Protein AF-A0A5C7MUU9-F1 (afdb_monomer_lite)

Secondary structure (DSSP, 8-state):
----GGGG--SHHHHHHHHHHHHHHSS--STTHHHHHHHHHHHHHHHSTTTT--HHHHHHHHHHT--TTS---SS----HHHHHHHHHHH-SS-GGGTSSHHHHHHHHS-HHHHHHHHHHHHHHHGGGS-TT---------

Sequence (141 aa):
MAFDPTRTIATREEAIAVAEAMVHLGPIRDVWSTAAVHPLAVLLYAASPAATSRGIGWVGTTLRGDQPDIPMPPGLRWSEPQWHDICQLWAPEDPTTVFGTSISTLLYGDARQADSIAKTMYAAIEPWLPQAATFPSKENS

Radius of gyration: 14.51 Å; chains: 1; bounding box: 32×38×52 Å

Structure (mmCIF, N/CA/C/O backbone):
data_AF-A0A5C7MUU9-F1
#
_entry.id   AF-A0A5C7MUU9-F1
#
loop_
_atom_site.group_PDB
_atom_site.id
_atom_site.type_symbol
_atom_site.label_atom_id
_atom_site.label_alt_id
_atom_site.label_comp_id
_atom_site.label_asym_id
_atom_site.label_entity_id
_atom_site.label_seq_id
_atom_site.pdbx_PDB_ins_code
_atom_site.Cartn_x
_atom_site.Cartn_y
_atom_site.Cartn_z
_atom_site.occupancy
_atom_site.B_iso_or_equiv
_atom_site.auth_seq_id
_atom_site.auth_comp_id
_atom_site.auth_asym_id
_atom_site.auth_atom_id
_atom_site.pdbx_PDB_model_num
ATOM 1 N N . MET A 1 1 ? -0.909 -20.045 11.704 1.00 50.72 1 MET A N 1
ATOM 2 C CA . MET A 1 1 ? -0.447 -19.403 10.455 1.00 50.72 1 MET A CA 1
ATOM 3 C C . MET A 1 1 ? -1.456 -18.310 10.144 1.00 50.72 1 MET A C 1
ATOM 5 O O . MET A 1 1 ? -2.615 -18.648 9.953 1.00 50.72 1 MET A O 1
ATOM 9 N N . ALA A 1 2 ? -1.080 -17.032 10.239 1.00 69.88 2 ALA A N 1
ATOM 10 C CA . ALA A 1 2 ? -1.982 -15.944 9.859 1.00 69.88 2 ALA A CA 1
ATOM 11 C C . ALA A 1 2 ? -2.162 -15.959 8.331 1.00 69.88 2 ALA A C 1
ATOM 13 O O . ALA A 1 2 ? -1.207 -16.255 7.611 1.00 69.88 2 ALA A O 1
ATOM 14 N N . PHE A 1 3 ? -3.381 -15.720 7.848 1.00 83.69 3 PHE A N 1
ATOM 15 C CA . PHE A 1 3 ? -3.659 -15.634 6.416 1.00 83.69 3 PHE A CA 1
ATOM 16 C C . PHE A 1 3 ? -3.018 -14.361 5.849 1.00 83.69 3 PHE A C 1
ATOM 18 O O . PHE A 1 3 ? -3.281 -13.274 6.354 1.00 83.69 3 PHE A O 1
ATOM 25 N N . ASP A 1 4 ? -2.185 -14.504 4.815 1.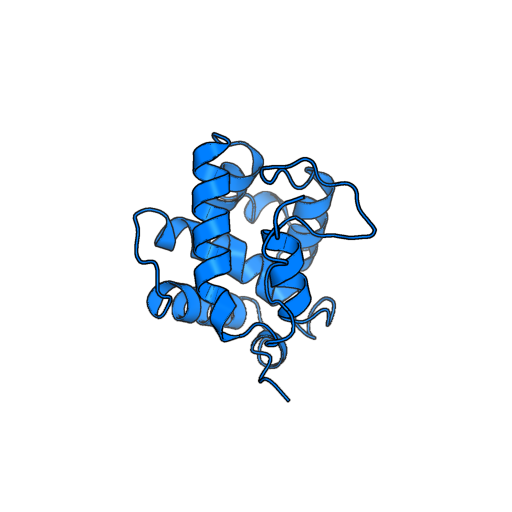00 88.50 4 ASP A N 1
ATOM 26 C CA . ASP A 1 4 ? -1.574 -13.371 4.119 1.00 88.50 4 ASP A CA 1
ATOM 27 C C . ASP A 1 4 ? -2.363 -13.074 2.827 1.00 88.50 4 ASP A C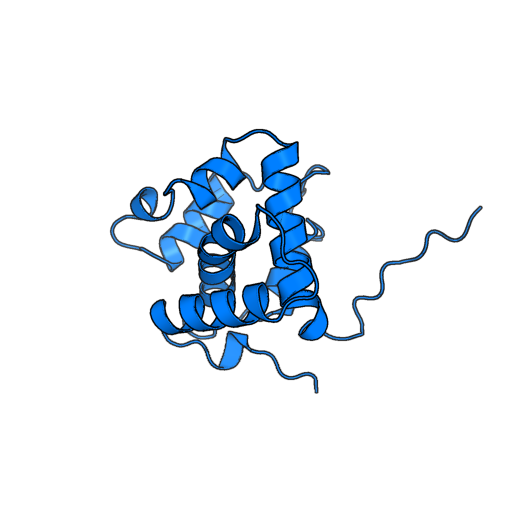 1
ATOM 29 O O . ASP A 1 4 ? -2.284 -13.863 1.876 1.00 88.50 4 ASP A O 1
ATOM 33 N N . PRO A 1 5 ? -3.108 -11.954 2.769 1.00 88.75 5 PRO A N 1
ATOM 34 C CA . PRO A 1 5 ? -3.946 -11.604 1.624 1.00 88.75 5 PRO A CA 1
ATOM 35 C C . PRO A 1 5 ? -3.145 -11.354 0.339 1.00 88.75 5 PRO A C 1
ATOM 37 O O . PRO A 1 5 ? -3.658 -11.601 -0.753 1.00 88.75 5 PRO A O 1
ATOM 40 N N . THR A 1 6 ? -1.868 -10.965 0.434 1.00 90.56 6 THR A N 1
ATOM 41 C CA . THR A 1 6 ? -1.017 -10.727 -0.748 1.00 90.56 6 THR A CA 1
ATOM 42 C C . THR A 1 6 ? -0.778 -11.996 -1.565 1.00 90.56 6 THR A C 1
ATOM 44 O O . THR A 1 6 ? -0.518 -11.918 -2.761 1.00 90.56 6 THR A O 1
ATOM 47 N N . ARG A 1 7 ? -0.932 -13.182 -0.956 1.00 91.06 7 ARG A N 1
ATOM 48 C CA . ARG A 1 7 ? -0.782 -14.480 -1.638 1.00 91.06 7 ARG A CA 1
ATOM 49 C C . ARG A 1 7 ? -1.878 -14.756 -2.662 1.00 91.06 7 ARG A C 1
ATOM 51 O O . ARG A 1 7 ? -1.704 -15.646 -3.487 1.00 91.06 7 ARG A O 1
ATOM 58 N N . THR A 1 8 ? -3.001 -14.046 -2.570 1.00 90.38 8 THR A N 1
ATOM 59 C CA . THR A 1 8 ? -4.137 -14.187 -3.493 1.00 90.38 8 THR A CA 1
ATOM 60 C C . THR A 1 8 ? -4.094 -13.197 -4.651 1.00 90.38 8 THR A C 1
ATOM 62 O O . THR A 1 8 ? -4.889 -13.320 -5.572 1.00 90.38 8 THR A O 1
ATOM 65 N N . ILE A 1 9 ? -3.161 -12.243 -4.619 1.00 92.88 9 ILE A N 1
ATOM 66 C CA . ILE A 1 9 ? -3.022 -11.206 -5.637 1.00 92.88 9 ILE A CA 1
ATOM 67 C C . ILE A 1 9 ? -2.113 -11.736 -6.747 1.00 92.88 9 ILE A C 1
ATOM 69 O O . ILE A 1 9 ? -0.929 -11.992 -6.522 1.00 92.88 9 ILE A O 1
ATOM 73 N N . ALA A 1 10 ? -2.668 -11.895 -7.943 1.00 91.19 10 ALA A N 1
ATOM 74 C CA . ALA A 1 10 ? -1.944 -12.229 -9.166 1.00 91.19 10 ALA A CA 1
ATOM 75 C C . ALA A 1 10 ? -1.942 -11.064 -10.169 1.00 91.19 10 ALA A C 1
ATOM 77 O O . ALA A 1 10 ? -1.048 -10.972 -11.008 1.00 91.19 10 ALA A O 1
ATOM 78 N N . THR A 1 11 ? -2.926 -10.169 -10.074 1.00 92.19 11 THR A N 1
ATOM 79 C CA . THR A 1 11 ? -3.128 -9.043 -10.994 1.00 92.19 11 THR A CA 1
ATOM 80 C C . THR A 1 11 ? -3.214 -7.704 -10.260 1.00 92.19 11 THR A C 1
ATOM 82 O O . THR A 1 11 ? -3.383 -7.633 -9.040 1.00 92.19 11 THR A O 1
ATOM 85 N N . ARG A 1 12 ? -3.087 -6.610 -11.014 1.00 90.19 12 ARG A N 1
ATOM 86 C CA . ARG A 1 12 ? -3.181 -5.243 -10.481 1.00 90.19 12 ARG A CA 1
ATOM 87 C C . ARG A 1 12 ? -4.613 -4.919 -10.069 1.00 90.19 12 ARG A C 1
ATOM 89 O O . ARG A 1 12 ? -4.834 -4.299 -9.037 1.00 90.19 12 ARG A O 1
ATOM 96 N N . GLU A 1 13 ? -5.584 -5.388 -10.842 1.00 91.38 13 GLU A N 1
ATOM 97 C CA . GLU A 1 13 ? -7.013 -5.229 -10.590 1.00 91.38 13 GLU A CA 1
ATOM 98 C C . GLU A 1 13 ? -7.419 -5.917 -9.281 1.00 91.38 13 GLU A C 1
ATOM 100 O O . GLU A 1 13 ? -8.133 -5.330 -8.469 1.00 91.38 13 GLU A O 1
ATOM 105 N N . GLU A 1 14 ? -6.897 -7.120 -9.024 1.00 93.62 14 GLU A N 1
ATOM 106 C CA . GLU A 1 14 ? -7.068 -7.796 -7.733 1.00 93.62 14 GLU A CA 1
ATOM 107 C C . GLU A 1 14 ? -6.440 -6.995 -6.594 1.00 93.62 14 GLU A C 1
ATOM 109 O O . GLU A 1 14 ? -7.045 -6.869 -5.532 1.00 93.62 14 GLU A O 1
ATOM 114 N N . ALA A 1 15 ? -5.261 -6.404 -6.804 1.00 93.00 15 ALA A N 1
ATOM 115 C CA . ALA A 1 15 ? -4.633 -5.564 -5.791 1.00 93.00 15 ALA A CA 1
ATOM 116 C C . ALA A 1 15 ? -5.473 -4.319 -5.457 1.00 93.00 15 ALA A C 1
ATOM 118 O O . ALA A 1 15 ? -5.574 -3.963 -4.282 1.00 93.00 15 ALA A O 1
ATOM 119 N N . ILE A 1 16 ? -6.111 -3.691 -6.455 1.00 92.56 16 ILE A N 1
ATOM 120 C CA . ILE A 1 16 ? -7.056 -2.580 -6.244 1.00 92.56 16 ILE A CA 1
ATOM 121 C C . ILE A 1 16 ? -8.257 -3.062 -5.437 1.00 92.56 16 ILE A C 1
ATOM 123 O O . ILE A 1 16 ? -8.557 -2.476 -4.401 1.00 92.56 16 ILE A O 1
ATOM 127 N N . ALA A 1 17 ? -8.903 -4.150 -5.858 1.00 93.94 17 ALA A N 1
ATOM 128 C CA . ALA A 1 17 ? -10.085 -4.676 -5.178 1.00 93.94 17 ALA A CA 1
ATOM 129 C C . ALA A 1 17 ? -9.788 -5.059 -3.716 1.00 93.94 17 ALA A C 1
ATOM 131 O O . ALA A 1 17 ? -10.578 -4.772 -2.814 1.00 93.94 17 ALA A O 1
ATOM 132 N N . VAL A 1 18 ? -8.624 -5.664 -3.458 1.00 93.62 18 VAL A N 1
ATOM 133 C CA . VAL A 1 18 ? -8.173 -5.993 -2.100 1.00 93.62 18 VAL A CA 1
ATOM 134 C C . VAL A 1 18 ? -7.899 -4.721 -1.294 1.00 93.62 18 VAL A C 1
ATOM 136 O O . VAL A 1 18 ? -8.341 -4.635 -0.148 1.00 93.62 18 VAL A O 1
ATOM 139 N N . ALA A 1 19 ? -7.228 -3.719 -1.868 1.00 93.06 19 ALA A N 1
ATOM 140 C CA . ALA A 1 19 ? -6.969 -2.447 -1.193 1.00 93.06 19 ALA A CA 1
ATOM 141 C C . ALA A 1 19 ? -8.265 -1.700 -0.846 1.00 93.06 19 ALA A C 1
ATOM 143 O O . ALA A 1 19 ? -8.414 -1.215 0.275 1.00 93.06 19 ALA A O 1
ATOM 144 N N . GLU A 1 20 ? -9.224 -1.643 -1.772 1.00 92.81 20 GLU A N 1
ATOM 145 C CA . GLU A 1 20 ? -10.548 -1.063 -1.542 1.00 92.81 20 GLU A CA 1
ATOM 146 C C . GLU A 1 20 ? -11.273 -1.781 -0.411 1.00 92.81 20 GLU A C 1
ATOM 148 O O . GLU A 1 20 ? -11.763 -1.128 0.509 1.00 92.81 20 GLU A O 1
ATOM 153 N N . ALA A 1 21 ? -11.296 -3.116 -0.429 1.00 92.38 21 ALA A N 1
ATOM 154 C CA . ALA A 1 21 ? -11.917 -3.902 0.628 1.00 92.38 21 ALA A CA 1
ATOM 155 C C . ALA A 1 21 ? -11.254 -3.638 1.989 1.00 92.38 21 ALA A C 1
ATOM 157 O O . ALA A 1 21 ? -11.957 -3.406 2.971 1.00 92.38 21 ALA A O 1
ATOM 158 N N . MET A 1 22 ? -9.920 -3.612 2.055 1.00 93.00 22 MET A N 1
ATOM 159 C CA . MET A 1 22 ? -9.180 -3.340 3.292 1.00 93.00 22 MET A CA 1
ATOM 160 C C . MET A 1 22 ? -9.454 -1.940 3.836 1.00 93.00 22 MET A C 1
ATOM 162 O O . MET A 1 22 ? -9.706 -1.789 5.027 1.00 93.00 22 MET A O 1
ATOM 166 N N . VAL A 1 23 ? -9.440 -0.915 2.984 1.00 90.31 23 VAL A N 1
ATOM 167 C CA . VAL A 1 23 ? -9.711 0.465 3.407 1.00 90.31 23 VAL A CA 1
ATOM 168 C C . VAL A 1 23 ? -11.182 0.642 3.793 1.00 90.31 23 VAL A C 1
ATOM 170 O O . VAL A 1 23 ? -11.490 1.303 4.780 1.00 90.31 23 VAL A O 1
ATOM 173 N N . HIS A 1 24 ? -12.112 0.030 3.056 1.00 87.38 24 HIS A N 1
ATOM 174 C CA . HIS A 1 24 ? -13.550 0.164 3.294 1.00 87.38 24 HIS A CA 1
ATOM 175 C C . HIS A 1 24 ? -14.022 -0.587 4.546 1.00 87.38 24 HIS A C 1
ATOM 177 O O . HIS A 1 24 ? -14.947 -0.124 5.223 1.00 87.38 24 HIS A O 1
ATOM 183 N N . LEU A 1 25 ? -13.423 -1.745 4.834 1.00 85.38 25 LEU A N 1
ATOM 184 C CA . LEU A 1 25 ? -13.703 -2.568 6.016 1.00 85.38 25 LEU A CA 1
ATOM 185 C C . LEU A 1 25 ? -12.797 -2.222 7.205 1.00 85.38 25 LEU A C 1
ATOM 187 O O . LEU A 1 25 ? -13.032 -2.708 8.311 1.00 85.38 25 LEU A O 1
ATOM 191 N N . GLY A 1 26 ? -11.768 -1.407 6.976 1.00 78.62 26 GLY A N 1
ATOM 192 C CA . GLY A 1 26 ? -10.824 -0.972 7.989 1.00 78.62 26 GLY A CA 1
ATOM 193 C C . GLY A 1 26 ? -11.479 -0.119 9.082 1.00 78.62 26 GLY A C 1
ATOM 194 O O . GLY A 1 26 ? -12.555 0.455 8.887 1.00 78.62 26 GLY A O 1
ATOM 195 N N . PRO A 1 27 ? -10.824 -0.004 10.248 1.00 74.12 27 PRO A N 1
ATOM 196 C CA . PRO A 1 27 ? -11.369 0.712 11.400 1.00 74.12 27 PRO A CA 1
ATOM 197 C C . PRO A 1 27 ? -11.419 2.234 11.194 1.00 74.12 27 PRO A C 1
ATOM 199 O O . PRO A 1 27 ? -12.186 2.918 11.871 1.00 74.12 27 PRO A O 1
ATOM 202 N N . ILE A 1 28 ? -10.613 2.769 10.270 1.00 72.56 28 ILE A N 1
ATOM 203 C CA . ILE A 1 28 ? -10.538 4.199 9.961 1.00 72.56 28 ILE A CA 1
ATOM 204 C C . ILE A 1 28 ? -11.212 4.457 8.617 1.00 72.56 28 ILE A C 1
ATOM 206 O O . ILE A 1 28 ? -10.717 4.059 7.565 1.00 72.56 28 ILE A O 1
ATOM 210 N N . ARG A 1 29 ? -12.333 5.177 8.669 1.00 74.12 29 ARG A N 1
ATOM 211 C CA . ARG A 1 29 ? -12.991 5.769 7.505 1.00 74.12 29 ARG A CA 1
ATOM 212 C C . ARG A 1 29 ? -12.954 7.274 7.632 1.00 74.12 29 ARG A C 1
ATOM 214 O O . ARG A 1 29 ? -13.786 7.863 8.320 1.00 74.12 29 ARG A O 1
ATOM 221 N N . ASP A 1 30 ? -11.977 7.881 6.990 1.00 76.12 30 ASP A N 1
ATOM 222 C CA . ASP A 1 30 ? -11.762 9.315 7.037 1.00 76.12 30 ASP A CA 1
ATOM 223 C C . ASP A 1 30 ? -11.647 9.903 5.625 1.00 76.12 30 ASP A C 1
ATOM 225 O O . ASP A 1 30 ? -11.877 9.239 4.612 1.00 76.12 30 ASP A O 1
ATOM 229 N N . VAL A 1 31 ? -11.321 11.192 5.557 1.00 82.44 31 VAL A N 1
ATOM 230 C CA . VAL A 1 31 ? -11.145 11.916 4.292 1.00 82.44 31 VAL A CA 1
ATOM 231 C C . VAL A 1 31 ? -10.005 11.345 3.431 1.00 82.44 31 VAL A C 1
ATOM 233 O O . VAL A 1 31 ? -9.965 11.594 2.227 1.00 82.44 31 VAL A O 1
ATOM 236 N N . TRP A 1 32 ? -9.099 10.556 4.016 1.00 83.88 32 TRP A N 1
ATOM 237 C CA . TRP A 1 32 ? -7.937 9.982 3.344 1.00 83.88 32 TRP A CA 1
ATOM 238 C C . TRP A 1 32 ? -8.195 8.590 2.779 1.00 83.88 32 TRP A C 1
ATOM 240 O O . TRP A 1 32 ? -7.404 8.145 1.950 1.00 83.88 32 TRP A O 1
ATOM 250 N N . SER A 1 33 ? -9.301 7.927 3.135 1.00 84.50 33 SER A N 1
ATOM 251 C CA . SER A 1 33 ? -9.630 6.579 2.652 1.00 84.50 33 SER A CA 1
ATOM 252 C C . SER A 1 33 ? -9.528 6.462 1.126 1.00 84.50 33 SER A C 1
ATOM 254 O O . SER A 1 33 ? -8.825 5.590 0.626 1.00 84.50 33 SER A O 1
ATOM 256 N N . THR A 1 34 ? -10.119 7.386 0.363 1.00 86.00 34 THR A N 1
ATOM 257 C CA . THR A 1 34 ? -10.026 7.365 -1.110 1.00 86.00 34 THR A CA 1
ATOM 258 C C . THR A 1 34 ? -8.593 7.560 -1.613 1.00 86.00 34 THR A C 1
ATOM 260 O O . THR A 1 34 ? -8.182 6.926 -2.583 1.00 86.00 34 THR A O 1
ATOM 263 N N . ALA A 1 35 ? -7.810 8.410 -0.945 1.00 84.75 35 ALA A N 1
ATOM 264 C CA . ALA A 1 35 ? -6.417 8.658 -1.307 1.00 84.75 35 ALA A CA 1
ATOM 265 C C . ALA A 1 35 ? -5.486 7.493 -0.926 1.00 84.75 35 ALA A C 1
ATOM 267 O O . ALA A 1 35 ? -4.438 7.335 -1.544 1.00 84.75 35 ALA A O 1
ATOM 268 N N . ALA 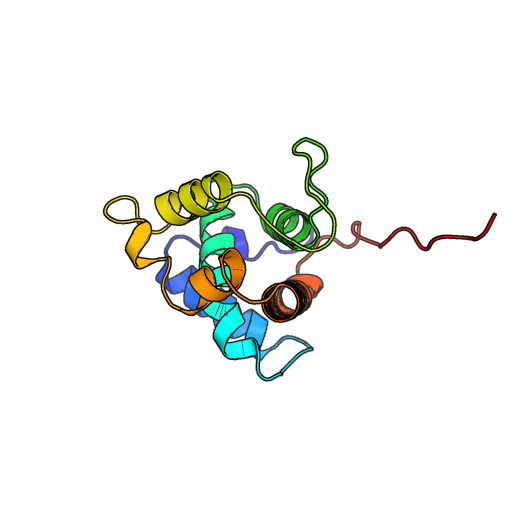A 1 36 ? -5.868 6.666 0.050 1.00 86.75 36 ALA A N 1
ATOM 269 C CA . ALA A 1 36 ? -5.090 5.529 0.532 1.00 86.75 36 ALA A CA 1
ATOM 270 C C . ALA A 1 36 ? -5.187 4.286 -0.369 1.00 86.75 36 ALA A C 1
ATOM 272 O O . ALA A 1 36 ? -4.255 3.484 -0.386 1.00 86.75 36 ALA A O 1
ATOM 273 N N . VAL A 1 37 ? -6.272 4.127 -1.139 1.00 89.75 37 VAL A N 1
ATOM 274 C CA . VAL A 1 37 ? -6.533 2.913 -1.941 1.00 89.75 37 VAL A CA 1
ATOM 275 C C . VAL A 1 37 ? -5.437 2.645 -2.971 1.00 89.75 37 VAL A C 1
ATOM 277 O O . VAL A 1 37 ? -4.845 1.572 -2.965 1.00 89.75 37 VAL A O 1
ATOM 280 N N . HIS A 1 38 ? -5.148 3.606 -3.853 1.00 88.00 38 HIS A N 1
ATOM 281 C CA . HIS A 1 38 ? -4.190 3.398 -4.947 1.00 88.00 38 HIS A CA 1
ATOM 282 C C . HIS A 1 38 ? -2.757 3.135 -4.454 1.00 88.00 38 HIS A C 1
ATOM 284 O O . HIS A 1 38 ? -2.163 2.143 -4.880 1.00 88.00 38 HIS A O 1
ATOM 290 N N . PRO A 1 39 ? -2.198 3.943 -3.530 1.00 87.56 39 PRO A N 1
ATOM 291 C CA . PRO A 1 39 ? -0.894 3.647 -2.945 1.00 87.56 39 PRO A CA 1
ATOM 292 C C . PRO A 1 39 ? -0.858 2.277 -2.255 1.00 87.56 39 PRO A C 1
ATOM 294 O O . PRO A 1 39 ? 0.145 1.570 -2.340 1.00 87.56 39 PRO A O 1
ATOM 297 N N . LEU A 1 40 ? -1.951 1.869 -1.596 1.00 89.88 40 LEU A N 1
ATOM 298 C CA . LEU A 1 40 ? -2.014 0.574 -0.922 1.00 89.88 40 LEU A CA 1
ATOM 299 C C . LEU A 1 40 ? -2.053 -0.579 -1.928 1.00 89.88 40 LEU A C 1
ATOM 301 O O . LEU A 1 40 ? -1.328 -1.552 -1.750 1.00 89.88 40 LEU A O 1
ATOM 305 N N . ALA A 1 41 ? -2.833 -0.456 -3.001 1.00 92.38 41 ALA A N 1
ATOM 306 C CA . ALA A 1 41 ? -2.892 -1.443 -4.077 1.00 92.38 41 ALA A CA 1
ATOM 307 C C . ALA A 1 41 ? -1.507 -1.681 -4.693 1.00 92.38 41 ALA A C 1
ATOM 309 O O . ALA A 1 41 ? -1.080 -2.825 -4.851 1.00 92.38 41 ALA A O 1
ATOM 310 N N . VAL A 1 42 ? -0.771 -0.600 -4.957 1.00 89.62 42 VAL A N 1
ATOM 311 C CA . VAL A 1 42 ? 0.594 -0.646 -5.491 1.00 89.62 42 VAL A CA 1
ATOM 312 C C . VAL A 1 42 ? 1.537 -1.423 -4.567 1.00 89.62 42 VAL A C 1
ATOM 314 O O . VAL A 1 42 ? 2.256 -2.315 -5.024 1.00 89.62 42 VAL A O 1
ATOM 317 N N . LEU A 1 43 ? 1.484 -1.164 -3.257 1.00 89.00 43 LEU A N 1
ATOM 318 C CA . LEU A 1 43 ? 2.280 -1.902 -2.272 1.00 89.00 43 LEU A CA 1
ATOM 319 C C . LEU A 1 43 ? 1.871 -3.375 -2.155 1.00 89.00 43 LEU A C 1
ATOM 321 O O . LEU A 1 43 ? 2.735 -4.247 -2.072 1.00 89.00 43 LEU A O 1
ATOM 325 N N . LEU A 1 44 ? 0.570 -3.665 -2.154 1.00 91.62 44 LEU A N 1
ATOM 326 C CA . LEU A 1 44 ? 0.046 -5.028 -2.064 1.00 91.62 44 LEU A CA 1
ATOM 327 C C . LEU A 1 44 ? 0.443 -5.868 -3.280 1.00 91.62 44 LEU A C 1
ATOM 329 O O . LEU A 1 44 ? 0.860 -7.016 -3.120 1.00 91.62 44 LEU A O 1
ATOM 333 N N . TYR A 1 45 ? 0.377 -5.293 -4.482 1.00 90.50 45 TYR A N 1
ATOM 334 C CA . TYR A 1 45 ? 0.852 -5.947 -5.696 1.00 90.50 45 TYR A CA 1
ATOM 335 C C . TYR A 1 45 ? 2.362 -6.171 -5.656 1.00 90.50 45 TYR A C 1
ATOM 337 O O . TYR A 1 45 ? 2.814 -7.281 -5.927 1.00 90.50 45 TYR A O 1
ATOM 345 N N . ALA A 1 46 ? 3.149 -5.173 -5.241 1.00 88.69 46 ALA A N 1
ATOM 346 C CA . ALA A 1 46 ? 4.594 -5.335 -5.095 1.00 88.69 46 ALA A CA 1
ATOM 347 C C . ALA A 1 46 ? 4.948 -6.449 -4.096 1.00 88.69 46 ALA A C 1
ATOM 349 O O . ALA A 1 46 ? 5.869 -7.226 -4.342 1.00 88.69 46 ALA A O 1
ATOM 350 N N . ALA A 1 47 ? 4.193 -6.580 -3.004 1.00 87.50 47 ALA A N 1
ATOM 351 C CA . ALA A 1 47 ? 4.367 -7.627 -2.000 1.00 87.50 47 ALA A CA 1
ATOM 352 C C . ALA A 1 47 ? 3.907 -9.023 -2.459 1.00 87.50 47 ALA A C 1
ATOM 354 O O . ALA A 1 47 ? 4.295 -10.024 -1.848 1.00 87.50 47 ALA A O 1
ATOM 355 N N . SER A 1 48 ? 3.084 -9.096 -3.505 1.00 89.44 48 SER A N 1
ATOM 356 C CA . SER A 1 48 ? 2.471 -10.332 -3.990 1.00 89.44 48 SER A CA 1
ATOM 357 C C . SER A 1 48 ? 3.480 -11.291 -4.643 1.00 89.44 48 SER A C 1
ATOM 359 O O . SER A 1 48 ? 4.578 -10.875 -5.041 1.00 89.44 48 SER A O 1
ATOM 361 N N . PRO A 1 49 ? 3.113 -12.577 -4.817 1.00 88.56 49 PRO A N 1
ATOM 362 C CA . PRO A 1 49 ? 3.912 -13.536 -5.575 1.00 88.56 49 PRO A CA 1
ATOM 363 C C . PRO A 1 49 ? 4.177 -13.135 -7.028 1.00 88.56 49 PRO A C 1
ATOM 365 O O . PRO A 1 49 ? 5.180 -13.561 -7.593 1.00 88.56 49 PRO A O 1
ATOM 368 N N . ALA A 1 50 ? 3.309 -12.311 -7.623 1.00 84.38 50 ALA A N 1
ATOM 369 C CA . ALA A 1 50 ? 3.470 -11.836 -8.994 1.00 84.38 50 ALA A CA 1
ATOM 370 C C . ALA A 1 50 ? 4.630 -10.834 -9.158 1.00 84.38 50 ALA A C 1
ATOM 372 O O . ALA A 1 50 ? 5.090 -10.627 -10.278 1.00 84.38 50 ALA A O 1
ATOM 373 N N . ALA A 1 51 ? 5.114 -10.231 -8.063 1.00 84.19 51 ALA A N 1
ATOM 374 C CA . ALA A 1 51 ? 6.194 -9.246 -8.088 1.00 84.19 51 ALA A CA 1
ATOM 375 C C . ALA A 1 51 ? 7.404 -9.664 -7.236 1.00 84.19 51 ALA A C 1
ATOM 377 O O . ALA A 1 51 ? 8.422 -10.078 -7.785 1.00 84.19 51 ALA A O 1
ATOM 378 N N . THR A 1 52 ? 7.329 -9.558 -5.901 1.00 82.31 52 THR A N 1
ATOM 379 C CA . THR A 1 52 ? 8.503 -9.778 -5.022 1.00 82.31 52 THR A CA 1
ATOM 380 C C . THR A 1 52 ? 8.326 -10.864 -3.964 1.00 82.31 52 THR A C 1
ATOM 382 O O . THR A 1 52 ? 9.299 -11.224 -3.304 1.00 82.31 52 THR A O 1
ATOM 385 N N . SER A 1 53 ? 7.115 -11.405 -3.785 1.00 85.31 53 SER A N 1
ATOM 386 C CA . SER A 1 53 ? 6.788 -12.416 -2.761 1.00 85.31 53 SER A CA 1
ATOM 387 C C . SER A 1 53 ? 7.125 -12.008 -1.315 1.00 85.31 53 SER A C 1
ATOM 389 O O . SER A 1 53 ? 7.322 -12.870 -0.458 1.00 85.31 53 SER A O 1
ATOM 391 N N . ARG A 1 54 ? 7.210 -10.704 -1.020 1.00 84.38 54 ARG A N 1
ATOM 392 C CA . ARG A 1 54 ? 7.596 -10.187 0.305 1.00 84.38 54 ARG A CA 1
ATOM 393 C C . ARG A 1 54 ? 6.487 -10.274 1.362 1.00 84.38 54 ARG A C 1
ATOM 395 O O . ARG A 1 54 ? 6.793 -10.274 2.554 1.00 84.38 54 ARG A O 1
ATOM 402 N N . GLY A 1 55 ? 5.227 -10.379 0.945 1.00 88.94 55 GLY A N 1
ATOM 403 C CA . GLY A 1 55 ? 4.090 -10.593 1.841 1.00 88.94 55 GLY A CA 1
ATOM 404 C C . GLY A 1 55 ? 3.597 -9.348 2.588 1.00 88.94 55 GLY A C 1
ATOM 405 O O . GLY A 1 55 ? 4.221 -8.282 2.571 1.00 88.94 55 GLY A O 1
ATOM 406 N N . ILE A 1 56 ? 2.473 -9.487 3.299 1.00 90.06 56 ILE A N 1
ATOM 407 C CA . ILE A 1 56 ? 1.806 -8.377 4.011 1.00 90.06 56 ILE A CA 1
ATOM 408 C C . ILE A 1 56 ? 2.662 -7.786 5.141 1.00 90.06 56 ILE A C 1
ATOM 410 O O . ILE A 1 56 ? 2.583 -6.594 5.434 1.00 90.06 56 ILE A O 1
ATOM 414 N N . GLY A 1 57 ? 3.542 -8.594 5.743 1.00 86.62 57 GLY A N 1
ATOM 415 C CA . GLY A 1 57 ? 4.477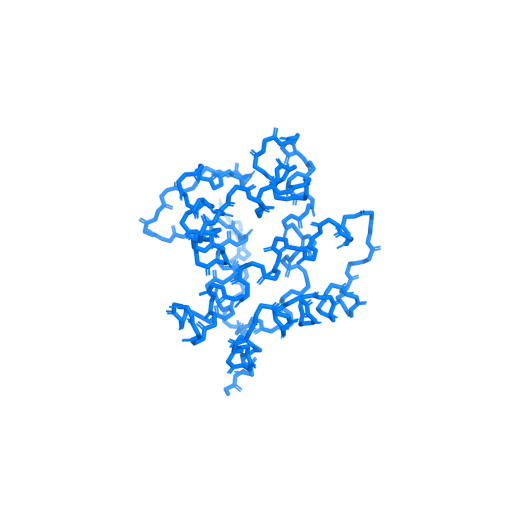 -8.130 6.771 1.00 86.62 57 GLY A CA 1
ATOM 416 C C . GLY A 1 57 ? 5.437 -7.056 6.251 1.00 86.62 57 GLY A C 1
ATOM 417 O O . GLY A 1 57 ? 5.698 -6.082 6.955 1.00 86.62 57 GLY A O 1
ATOM 418 N N . TRP A 1 58 ? 5.898 -7.185 5.001 1.00 85.94 58 TRP A N 1
ATOM 419 C CA . TRP A 1 58 ? 6.733 -6.170 4.359 1.00 85.94 58 TRP A CA 1
ATOM 420 C C . TRP A 1 58 ? 5.966 -4.876 4.084 1.00 85.94 58 TRP A C 1
ATOM 422 O O . TRP A 1 58 ? 6.538 -3.801 4.238 1.00 85.94 58 TRP A O 1
ATOM 432 N N . VAL A 1 59 ? 4.673 -4.950 3.746 1.00 86.25 59 VAL A N 1
ATOM 433 C CA . VAL A 1 59 ? 3.818 -3.757 3.598 1.00 86.25 59 VAL A CA 1
ATOM 434 C C . VAL A 1 59 ? 3.672 -3.030 4.942 1.00 86.25 59 VAL A C 1
ATOM 436 O O . VAL A 1 59 ? 3.774 -1.807 5.008 1.00 86.25 59 VAL A O 1
ATOM 439 N N . GLY A 1 60 ? 3.518 -3.773 6.042 1.00 84.31 60 GLY A N 1
ATOM 440 C CA . GLY A 1 60 ? 3.457 -3.205 7.392 1.00 84.31 60 GLY A CA 1
ATOM 441 C C . GLY A 1 60 ? 4.748 -2.520 7.845 1.00 84.31 60 GLY A C 1
ATOM 442 O O . GLY A 1 60 ? 4.693 -1.440 8.432 1.00 84.31 60 GLY A O 1
ATOM 443 N N . THR A 1 61 ? 5.920 -3.106 7.583 1.00 79.19 61 THR A N 1
ATOM 444 C CA . THR A 1 61 ? 7.212 -2.460 7.907 1.00 79.19 61 THR A CA 1
ATOM 445 C C . THR A 1 61 ? 7.469 -1.243 7.025 1.00 79.19 61 THR A C 1
ATOM 447 O O . THR A 1 61 ? 7.887 -0.199 7.519 1.00 79.19 61 THR A O 1
ATOM 450 N N . THR A 1 62 ? 7.113 -1.347 5.746 1.00 77.50 62 THR A N 1
ATOM 451 C CA . THR A 1 62 ? 7.111 -0.269 4.748 1.00 77.50 62 THR A CA 1
ATOM 452 C C . THR A 1 62 ? 6.316 0.957 5.204 1.00 77.50 62 THR A C 1
ATOM 454 O O . THR A 1 62 ? 6.804 2.084 5.111 1.00 77.50 62 THR A O 1
ATOM 457 N N . LEU A 1 63 ? 5.110 0.748 5.740 1.00 78.44 63 LEU A N 1
ATOM 458 C CA . LEU A 1 63 ? 4.236 1.829 6.207 1.00 78.44 63 LEU A C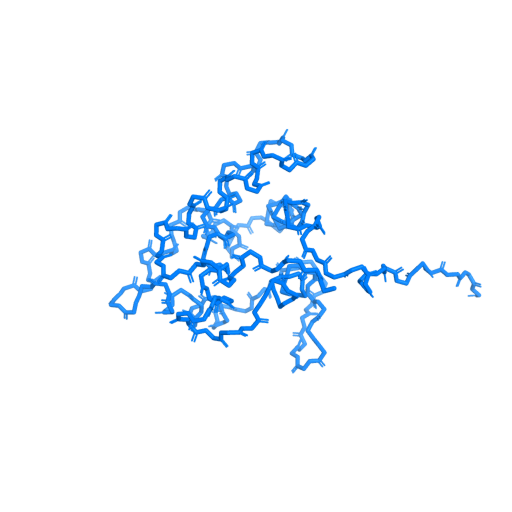A 1
ATOM 459 C C . LEU A 1 63 ? 4.604 2.383 7.584 1.00 78.44 63 LEU A C 1
ATOM 461 O O . LEU A 1 63 ? 4.235 3.511 7.892 1.00 78.44 63 LEU A O 1
ATOM 465 N N . ARG A 1 64 ? 5.327 1.625 8.414 1.00 70.94 64 ARG A N 1
ATOM 466 C CA . ARG A 1 64 ? 5.860 2.129 9.693 1.00 70.94 64 ARG A CA 1
ATOM 467 C C . ARG A 1 64 ? 7.185 2.868 9.543 1.00 70.94 64 ARG A C 1
ATOM 469 O O . ARG A 1 64 ? 7.547 3.651 10.412 1.00 70.94 64 ARG A O 1
ATOM 476 N N . GLY A 1 65 ? 7.894 2.628 8.444 1.00 62.28 65 GLY A N 1
ATOM 477 C CA . GLY A 1 65 ? 9.263 3.096 8.263 1.00 62.28 65 GLY A CA 1
ATOM 478 C C . GLY A 1 65 ? 10.307 2.311 9.052 1.00 62.28 65 GLY A C 1
ATOM 479 O O . GLY A 1 65 ? 11.462 2.721 9.105 1.00 62.28 65 GLY A O 1
ATOM 480 N N . ASP A 1 66 ? 9.920 1.162 9.609 1.00 52.97 66 ASP A N 1
ATOM 481 C CA . ASP A 1 66 ? 10.793 0.248 10.345 1.00 52.97 66 ASP A CA 1
ATOM 482 C C . ASP A 1 66 ? 11.453 -0.751 9.375 1.00 52.97 66 ASP A C 1
ATOM 484 O O . ASP A 1 66 ? 11.197 -1.957 9.416 1.00 52.97 66 ASP A O 1
ATOM 488 N N . GLN A 1 67 ? 12.271 -0.253 8.444 1.00 49.19 67 GLN A N 1
ATOM 489 C CA . GLN A 1 67 ? 13.156 -1.089 7.625 1.00 49.19 67 GLN A CA 1
ATOM 490 C C . GLN A 1 67 ? 14.517 -1.203 8.344 1.00 49.19 67 GLN A C 1
ATOM 492 O O . GLN A 1 67 ? 15.237 -0.210 8.412 1.00 49.19 67 GLN A O 1
ATOM 497 N N . PRO A 1 68 ? 14.911 -2.377 8.878 1.00 39.72 68 PRO A N 1
ATOM 498 C CA . PRO A 1 68 ? 16.187 -2.524 9.590 1.00 39.72 68 PRO A CA 1
ATOM 499 C C . PRO A 1 68 ? 17.425 -2.333 8.692 1.00 39.72 68 PRO A C 1
ATOM 501 O O . PRO A 1 68 ? 18.494 -2.020 9.207 1.00 39.72 68 PRO A O 1
ATOM 504 N N . ASP A 1 69 ? 17.272 -2.447 7.367 1.00 40.75 69 ASP A N 1
ATOM 505 C CA . ASP A 1 69 ? 18.383 -2.404 6.403 1.00 40.75 69 ASP A CA 1
ATOM 506 C C . ASP A 1 69 ? 18.427 -1.122 5.548 1.00 40.75 69 ASP A C 1
ATOM 508 O O . ASP A 1 69 ? 19.325 -0.957 4.722 1.00 40.75 69 ASP A O 1
ATOM 512 N N . ILE A 1 70 ? 17.469 -0.201 5.719 1.00 42.03 70 ILE A N 1
ATOM 513 C CA . ILE A 1 70 ? 17.379 1.037 4.931 1.00 42.03 70 ILE A CA 1
ATOM 514 C C . ILE A 1 70 ? 17.065 2.203 5.878 1.00 42.03 70 ILE A C 1
ATOM 516 O O . ILE A 1 70 ? 15.978 2.227 6.453 1.00 42.03 70 ILE A O 1
ATOM 520 N N . PRO A 1 71 ? 17.965 3.192 6.052 1.00 35.12 71 PRO A N 1
ATOM 521 C CA . PRO A 1 71 ? 17.717 4.313 6.952 1.00 35.12 71 PRO A CA 1
ATOM 522 C C . PRO A 1 71 ? 16.510 5.127 6.470 1.00 35.12 71 PRO A C 1
ATOM 524 O O . PRO A 1 71 ? 16.585 5.796 5.439 1.00 35.12 71 PRO A O 1
ATOM 527 N N . MET A 1 72 ? 15.403 5.092 7.215 1.00 39.00 72 MET A N 1
ATOM 528 C CA . MET A 1 72 ? 14.264 5.986 7.002 1.00 39.00 72 MET A CA 1
ATOM 529 C C . MET A 1 72 ? 14.237 7.078 8.079 1.00 39.00 72 MET A C 1
ATOM 531 O O . MET A 1 72 ? 14.301 6.769 9.271 1.00 39.00 72 MET A O 1
ATOM 535 N N . PRO A 1 73 ? 14.134 8.365 7.700 1.00 33.25 73 PRO A N 1
ATOM 536 C CA . PRO A 1 73 ? 13.868 9.426 8.658 1.00 33.25 73 PRO A CA 1
ATOM 537 C C . PRO A 1 73 ? 12.430 9.312 9.205 1.00 33.25 73 PRO A C 1
ATOM 539 O O . PRO A 1 73 ? 11.520 8.896 8.479 1.00 33.25 73 PRO A O 1
ATOM 542 N N . PRO A 1 74 ? 12.197 9.696 10.473 1.00 34.44 74 PRO A N 1
ATOM 543 C CA . PRO A 1 74 ? 10.878 9.627 11.096 1.00 34.44 74 PRO A CA 1
ATOM 544 C C . PRO A 1 74 ? 9.874 10.542 10.372 1.00 34.44 74 PRO A C 1
ATOM 546 O O . PRO A 1 74 ? 10.162 11.716 10.140 1.00 34.44 74 PRO A O 1
ATOM 549 N N . GLY A 1 75 ? 8.690 10.009 10.040 1.00 43.78 75 GLY A N 1
ATOM 550 C CA . GLY A 1 75 ? 7.595 10.755 9.390 1.00 43.78 75 GLY A CA 1
ATOM 551 C C . GLY A 1 75 ? 7.384 10.485 7.893 1.00 43.78 75 GLY A C 1
ATOM 552 O O . GLY A 1 75 ? 6.927 11.377 7.190 1.00 43.78 75 GLY A O 1
ATOM 553 N N . LEU A 1 76 ? 7.730 9.280 7.421 1.00 46.66 76 LEU A N 1
ATOM 554 C CA . LEU A 1 76 ? 7.567 8.775 6.048 1.00 46.66 76 LEU A CA 1
ATOM 555 C C . LEU A 1 76 ? 7.963 9.767 4.937 1.00 46.66 76 LEU A C 1
ATOM 557 O O . LEU A 1 76 ? 7.139 10.467 4.358 1.00 46.66 76 LEU A O 1
ATOM 561 N N . ARG A 1 77 ? 9.232 9.723 4.528 1.00 53.16 77 ARG A N 1
ATOM 562 C CA . ARG A 1 77 ? 9.594 10.002 3.134 1.00 53.16 77 ARG A CA 1
ATOM 563 C C . ARG A 1 77 ? 10.447 8.861 2.627 1.00 53.16 77 ARG A C 1
ATOM 565 O O . ARG A 1 77 ? 11.667 8.870 2.755 1.00 53.16 77 ARG A O 1
ATOM 572 N N . TRP A 1 78 ? 9.767 7.857 2.089 1.00 54.47 78 TRP A N 1
ATOM 573 C CA . TRP A 1 78 ? 10.377 6.974 1.110 1.00 54.47 78 TRP A CA 1
ATOM 574 C C . TRP A 1 78 ? 11.113 7.847 0.097 1.00 54.47 78 TRP A C 1
ATOM 576 O O . TRP A 1 78 ? 10.532 8.804 -0.422 1.00 54.47 78 TRP A O 1
ATOM 586 N N . SER A 1 79 ? 12.391 7.576 -0.140 1.00 54.06 79 SER A N 1
ATOM 587 C CA . SER A 1 79 ? 13.111 8.332 -1.153 1.00 54.06 79 SER A CA 1
ATOM 588 C C . SER A 1 79 ? 12.484 8.052 -2.523 1.00 54.06 79 SER A C 1
ATOM 590 O O . SER A 1 79 ? 12.000 6.950 -2.784 1.00 54.06 79 SER A O 1
ATOM 592 N N . GLU A 1 80 ? 12.488 9.059 -3.396 1.00 56.19 80 GLU A N 1
ATOM 593 C CA . GLU A 1 80 ? 11.980 8.984 -4.773 1.00 56.19 80 GLU A CA 1
ATOM 594 C C . GLU A 1 80 ? 12.391 7.695 -5.532 1.00 56.19 80 GLU A C 1
ATOM 596 O O . GLU A 1 80 ? 11.521 7.114 -6.185 1.00 56.19 80 GLU A O 1
ATOM 601 N N . PRO A 1 81 ? 13.620 7.144 -5.371 1.00 54.28 81 PRO A N 1
ATOM 602 C CA . PRO A 1 81 ? 13.996 5.866 -5.980 1.00 54.28 81 PRO A CA 1
ATOM 603 C C . PRO A 1 81 ? 13.136 4.677 -5.531 1.00 54.28 81 PRO A C 1
ATOM 605 O O . PRO A 1 81 ? 12.753 3.854 -6.351 1.00 54.28 81 PRO A O 1
ATOM 608 N N . GLN A 1 82 ? 12.770 4.597 -4.249 1.00 70.31 82 GLN A N 1
ATOM 609 C CA . GLN A 1 82 ? 12.062 3.429 -3.712 1.00 70.31 82 GLN A CA 1
ATOM 610 C C . GLN A 1 82 ? 10.621 3.344 -4.221 1.00 70.31 82 GLN A C 1
ATOM 612 O O . GLN A 1 82 ? 10.128 2.256 -4.513 1.00 70.31 82 GLN A O 1
ATOM 617 N N . TRP A 1 83 ? 9.939 4.485 -4.359 1.00 73.44 83 TRP A N 1
ATOM 618 C CA . TRP A 1 83 ? 8.617 4.496 -4.985 1.00 73.44 83 TRP A CA 1
ATOM 619 C C . TRP A 1 83 ? 8.684 4.345 -6.490 1.00 73.44 83 TRP A C 1
ATOM 621 O O . TRP A 1 83 ? 7.773 3.747 -7.050 1.00 73.44 83 TRP A O 1
ATOM 631 N N . HIS A 1 84 ? 9.737 4.839 -7.139 1.00 73.94 84 HIS A N 1
ATOM 632 C CA . HIS A 1 84 ? 9.942 4.588 -8.559 1.00 73.94 84 HIS A CA 1
ATOM 633 C C . HIS A 1 84 ? 10.082 3.093 -8.843 1.00 73.94 84 HIS A C 1
ATOM 635 O O . HIS A 1 84 ? 9.359 2.580 -9.692 1.00 73.94 84 HIS A O 1
ATOM 641 N N . ASP A 1 85 ? 10.900 2.379 -8.067 1.00 78.75 85 ASP A N 1
ATOM 642 C CA . ASP A 1 85 ? 11.084 0.932 -8.204 1.00 78.75 85 ASP A CA 1
ATOM 643 C C . ASP A 1 85 ? 9.765 0.174 -7.989 1.00 78.75 85 ASP A C 1
ATOM 645 O O . ASP A 1 85 ? 9.405 -0.717 -8.759 1.00 78.75 85 ASP A O 1
ATOM 649 N N . ILE A 1 86 ? 8.981 0.560 -6.978 1.00 80.06 86 ILE A N 1
ATOM 650 C CA . ILE A 1 86 ? 7.666 -0.044 -6.726 1.00 80.06 86 ILE A CA 1
ATOM 651 C C . ILE A 1 86 ? 6.666 0.291 -7.841 1.00 80.06 86 ILE A C 1
ATOM 653 O O . ILE A 1 86 ? 5.920 -0.582 -8.287 1.00 80.06 86 ILE A O 1
ATOM 657 N N . CYS A 1 87 ? 6.649 1.533 -8.324 1.00 81.75 87 CYS A N 1
ATOM 658 C CA . CYS A 1 87 ? 5.798 1.933 -9.441 1.00 81.75 87 CYS A CA 1
ATOM 659 C C . CYS A 1 87 ? 6.219 1.237 -10.737 1.00 81.75 87 CYS A C 1
ATOM 661 O O . CYS A 1 87 ? 5.358 0.949 -11.558 1.00 81.75 87 CYS A O 1
ATOM 663 N N . GLN A 1 88 ? 7.496 0.892 -10.906 1.00 82.50 88 GLN A N 1
ATOM 664 C CA . GLN A 1 88 ? 7.979 0.106 -12.037 1.00 82.50 88 GLN A CA 1
ATOM 665 C C . GLN A 1 88 ? 7.483 -1.343 -11.983 1.00 82.50 88 GLN A C 1
ATOM 667 O O . GLN A 1 88 ? 7.155 -1.911 -13.024 1.00 82.50 88 GLN A O 1
ATOM 672 N N . LEU A 1 89 ? 7.342 -1.931 -10.789 1.00 82.88 89 LEU A N 1
ATOM 673 C CA . LEU A 1 89 ? 6.665 -3.227 -10.640 1.00 82.88 89 LEU A CA 1
ATOM 674 C C . LEU A 1 89 ? 5.193 -3.127 -11.069 1.00 82.88 89 LEU A C 1
ATOM 676 O O . LEU A 1 89 ? 4.667 -4.041 -11.706 1.00 82.88 89 LEU A O 1
ATOM 680 N N . TRP A 1 90 ? 4.534 -2.011 -10.748 1.00 83.56 90 TRP A N 1
ATOM 681 C CA . TRP A 1 90 ? 3.136 -1.774 -11.102 1.00 83.56 90 TRP A CA 1
ATOM 682 C C . TRP A 1 90 ? 2.921 -1.419 -12.575 1.00 83.56 90 TRP A C 1
ATOM 684 O O . TRP A 1 90 ? 1.989 -1.918 -13.181 1.00 83.56 90 TRP A O 1
ATOM 694 N N . ALA A 1 91 ? 3.739 -0.566 -13.176 1.00 84.44 91 ALA A N 1
ATOM 695 C CA . ALA A 1 91 ? 3.622 -0.130 -14.563 1.00 84.44 91 ALA A CA 1
ATOM 696 C C . ALA A 1 91 ? 5.024 -0.067 -15.186 1.00 84.44 91 ALA A C 1
ATOM 698 O O . ALA A 1 91 ? 5.632 0.999 -15.233 1.00 84.44 91 ALA A O 1
ATOM 699 N N . PRO A 1 92 ? 5.557 -1.199 -15.674 1.00 80.25 92 PRO A N 1
ATOM 700 C CA . PRO A 1 92 ? 6.930 -1.263 -16.171 1.00 80.25 92 PRO A CA 1
ATOM 701 C C . PRO A 1 92 ? 7.152 -0.414 -17.428 1.00 80.25 92 PRO A C 1
ATOM 703 O O . PRO A 1 92 ? 8.268 0.039 -17.660 1.00 80.25 92 PRO A O 1
ATOM 706 N N . GLU A 1 93 ? 6.100 -0.194 -18.225 1.00 82.81 93 GLU A N 1
ATOM 707 C CA . GLU A 1 93 ? 6.160 0.623 -19.444 1.00 82.81 93 GLU A CA 1
ATOM 708 C C . GLU A 1 93 ? 6.115 2.128 -19.153 1.00 82.81 93 GLU A C 1
ATOM 710 O O . GLU A 1 93 ? 6.743 2.905 -19.867 1.00 82.81 93 GLU A O 1
ATOM 715 N N . ASP A 1 94 ? 5.404 2.538 -18.099 1.00 80.25 94 ASP A N 1
ATOM 716 C CA . ASP A 1 94 ? 5.305 3.939 -17.692 1.00 80.25 94 ASP A CA 1
ATOM 717 C C . ASP A 1 94 ? 5.041 4.064 -16.179 1.00 80.25 94 ASP A C 1
ATOM 719 O O . ASP A 1 94 ? 3.893 4.234 -15.751 1.00 80.25 94 ASP A O 1
ATOM 723 N N . PRO A 1 95 ? 6.093 4.025 -15.343 1.00 69.81 95 PRO A N 1
ATOM 724 C CA . PRO A 1 95 ? 5.962 4.172 -13.894 1.00 69.81 95 PRO A CA 1
ATOM 725 C C . PRO A 1 95 ? 5.382 5.535 -13.496 1.00 69.81 95 PRO A C 1
ATOM 727 O O . PRO A 1 95 ? 4.818 5.682 -12.411 1.00 69.81 95 PRO A O 1
ATOM 730 N N . THR A 1 96 ? 5.502 6.543 -14.370 1.00 71.06 96 THR A N 1
ATOM 731 C CA . THR A 1 96 ? 5.074 7.911 -14.071 1.00 71.06 96 THR A CA 1
ATOM 732 C C . THR A 1 96 ? 3.568 8.092 -14.096 1.00 71.06 96 THR A C 1
ATOM 734 O O . THR A 1 96 ? 3.038 8.908 -13.346 1.00 71.06 96 THR A O 1
ATOM 737 N N . THR A 1 97 ? 2.862 7.252 -14.851 1.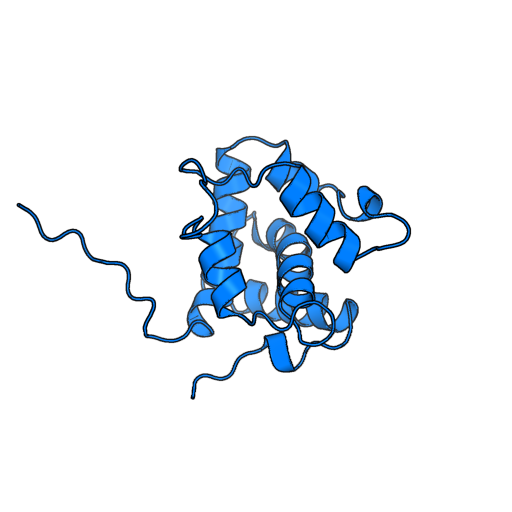00 72.06 97 THR A N 1
ATOM 738 C CA . THR A 1 97 ? 1.391 7.201 -14.825 1.00 72.06 97 THR A CA 1
ATOM 739 C C . THR A 1 97 ? 0.833 6.785 -13.465 1.00 72.06 97 THR A C 1
ATOM 741 O O . THR A 1 97 ? -0.281 7.168 -13.109 1.00 72.06 97 THR A O 1
ATOM 744 N N . VAL A 1 98 ? 1.615 6.038 -12.681 1.00 68.44 98 VAL A N 1
ATOM 745 C CA . VAL A 1 98 ? 1.243 5.555 -11.343 1.00 68.44 98 VAL A CA 1
ATOM 746 C C . VAL A 1 98 ? 1.439 6.647 -10.295 1.00 68.44 98 VAL A C 1
ATOM 748 O O . VAL A 1 98 ? 0.676 6.710 -9.330 1.00 68.44 98 VAL A O 1
ATOM 751 N N . PHE A 1 99 ? 2.350 7.598 -10.540 1.00 66.06 99 PHE A N 1
ATOM 752 C CA . PHE A 1 99 ? 2.461 8.863 -9.802 1.00 66.06 99 PHE A CA 1
ATOM 753 C C . PHE A 1 99 ? 1.280 9.816 -10.079 1.00 66.06 99 PHE A C 1
ATOM 755 O O . PHE A 1 99 ? 1.436 11.036 -10.132 1.00 66.06 99 PHE A O 1
ATOM 762 N N . GLY A 1 100 ? 0.061 9.290 -10.215 1.00 67.19 100 GLY A N 1
ATOM 763 C CA . GLY A 1 100 ? -1.166 10.077 -10.172 1.00 67.19 100 GLY A CA 1
ATOM 764 C C . GLY A 1 100 ? -1.321 10.818 -8.838 1.00 67.19 100 GLY A C 1
ATOM 765 O O . GLY A 1 100 ? -0.486 10.713 -7.936 1.00 67.19 100 GLY A O 1
ATOM 766 N N . THR A 1 101 ? -2.414 11.567 -8.685 1.00 63.78 101 THR A N 1
ATOM 767 C CA . THR A 1 101 ? -2.607 12.507 -7.567 1.00 63.78 101 THR A CA 1
ATOM 768 C C . THR A 1 101 ? -2.332 11.889 -6.195 1.00 63.78 101 THR A C 1
ATOM 770 O O . THR A 1 101 ? -1.623 12.496 -5.409 1.00 63.78 101 THR A O 1
ATOM 773 N N . SER A 1 102 ? -2.803 10.672 -5.913 1.00 67.69 102 SER A N 1
ATOM 774 C CA . SER A 1 102 ? -2.667 10.057 -4.585 1.00 67.69 102 SER A CA 1
ATOM 775 C C . SER A 1 102 ? -1.230 9.675 -4.211 1.00 67.69 102 SER A C 1
ATOM 777 O O . SER A 1 102 ? -0.802 9.959 -3.093 1.00 67.69 102 SER A O 1
ATOM 779 N N . ILE A 1 103 ? -0.462 9.078 -5.129 1.00 73.31 103 ILE A N 1
ATOM 780 C CA . ILE A 1 103 ? 0.952 8.759 -4.870 1.00 73.31 103 ILE A CA 1
ATOM 781 C C . ILE A 1 103 ? 1.780 10.042 -4.916 1.00 73.31 103 ILE A C 1
ATOM 783 O O . ILE A 1 103 ? 2.602 10.263 -4.036 1.00 73.31 103 ILE A O 1
ATOM 787 N N . SER A 1 104 ? 1.495 10.957 -5.843 1.00 71.38 104 SER A N 1
ATOM 788 C CA . SER A 1 104 ? 2.138 12.274 -5.862 1.00 71.38 104 SER A CA 1
ATOM 789 C C . SER A 1 104 ? 1.914 13.063 -4.566 1.00 71.38 104 SER A C 1
ATOM 791 O O . SER A 1 104 ? 2.850 13.671 -4.056 1.00 71.38 104 SER A O 1
ATOM 793 N N . THR A 1 105 ? 0.717 13.020 -3.972 1.00 69.25 105 THR A N 1
ATOM 794 C CA . THR A 1 105 ? 0.450 13.613 -2.651 1.00 69.25 105 THR A CA 1
ATOM 795 C C . THR A 1 105 ? 1.263 12.930 -1.554 1.00 69.25 105 THR A C 1
ATOM 797 O O . THR A 1 105 ? 1.790 13.613 -0.681 1.00 69.25 105 THR A O 1
ATOM 800 N N . LEU A 1 106 ? 1.413 11.606 -1.605 1.00 70.75 106 LEU A N 1
ATOM 801 C CA . LEU A 1 106 ? 2.209 10.860 -0.631 1.00 70.75 106 LEU A CA 1
ATOM 802 C C . LEU A 1 106 ? 3.712 11.193 -0.724 1.00 70.75 106 LEU A C 1
ATOM 804 O O . LEU A 1 106 ? 4.384 11.263 0.301 1.00 70.75 106 LEU A O 1
ATOM 808 N N . LEU A 1 107 ? 4.236 11.451 -1.926 1.00 66.25 107 LEU A N 1
ATOM 809 C CA . LEU A 1 107 ? 5.663 11.724 -2.157 1.00 66.25 107 LEU A CA 1
ATOM 810 C C . LEU A 1 107 ? 6.038 13.194 -2.008 1.00 66.25 107 LEU A C 1
ATOM 812 O O . LEU A 1 107 ? 7.007 13.538 -1.325 1.00 66.25 107 LEU A O 1
ATOM 816 N N . TYR A 1 108 ? 5.257 14.058 -2.643 1.00 68.94 108 TYR A N 1
ATOM 817 C CA . TYR A 1 108 ? 5.584 15.464 -2.857 1.00 68.94 108 TYR A CA 1
ATOM 818 C C . TYR A 1 108 ? 4.637 16.411 -2.111 1.00 68.94 108 TYR A C 1
ATOM 820 O O . TYR A 1 108 ? 4.869 17.619 -2.087 1.00 68.94 108 TYR A O 1
ATOM 828 N N . GLY A 1 109 ? 3.576 15.883 -1.495 1.00 67.06 109 GLY A N 1
ATOM 829 C CA . GLY A 1 109 ? 2.612 16.666 -0.732 1.00 67.06 109 GLY A CA 1
ATOM 830 C C . GLY A 1 109 ? 3.107 17.099 0.650 1.00 67.06 109 GLY A C 1
ATOM 831 O O . GLY A 1 109 ? 4.244 16.842 1.076 1.00 67.06 109 GLY A O 1
ATOM 832 N N . ASP A 1 110 ? 2.207 17.778 1.365 1.00 78.94 110 ASP A N 1
ATOM 833 C CA . ASP A 1 110 ? 2.425 18.175 2.752 1.00 78.94 110 ASP A CA 1
ATOM 834 C C . ASP A 1 110 ? 2.681 16.941 3.631 1.00 78.94 110 ASP A C 1
ATOM 836 O O . ASP A 1 110 ? 1.968 15.938 3.553 1.00 78.94 110 ASP A O 1
ATOM 840 N N . ALA A 1 111 ? 3.700 17.025 4.491 1.00 72.19 111 ALA A N 1
ATOM 841 C CA . ALA A 1 111 ? 4.150 15.892 5.298 1.00 72.19 111 ALA A CA 1
ATOM 842 C C . ALA A 1 111 ? 3.042 15.332 6.206 1.00 72.19 111 ALA A C 1
ATOM 844 O O . ALA A 1 111 ? 2.998 14.131 6.453 1.00 72.19 111 ALA A O 1
ATOM 845 N N . ARG A 1 112 ? 2.120 16.177 6.685 1.00 74.62 112 ARG A N 1
ATOM 846 C CA . ARG A 1 112 ? 1.009 15.737 7.541 1.00 74.62 112 ARG A CA 1
ATOM 847 C C . ARG A 1 112 ? -0.056 15.000 6.743 1.00 74.62 112 ARG A C 1
ATOM 849 O O . ARG A 1 112 ? -0.673 14.075 7.268 1.00 74.62 112 ARG A O 1
ATOM 856 N N . GLN A 1 113 ? -0.281 15.401 5.494 1.00 78.81 113 GLN A N 1
ATOM 857 C CA . GLN A 1 113 ? -1.209 14.708 4.602 1.00 78.81 113 GLN A CA 1
ATOM 858 C C . GLN A 1 113 ? -0.664 13.328 4.232 1.00 78.81 113 GLN A C 1
ATOM 860 O O . GLN A 1 113 ? -1.375 12.339 4.384 1.00 78.81 113 GLN A O 1
ATOM 865 N N . ALA A 1 114 ? 0.613 13.249 3.844 1.00 76.31 114 ALA A N 1
ATOM 866 C CA . ALA A 1 114 ? 1.286 11.982 3.564 1.00 76.31 114 ALA A CA 1
ATOM 867 C C . ALA A 1 114 ? 1.260 11.034 4.779 1.00 76.31 114 ALA A C 1
ATOM 869 O O . ALA A 1 114 ? 0.894 9.868 4.640 1.00 76.31 114 ALA A O 1
ATOM 870 N N . ASP A 1 115 ? 1.551 11.547 5.980 1.00 76.69 115 ASP A N 1
ATOM 871 C CA . ASP A 1 115 ? 1.477 10.786 7.235 1.00 76.69 115 ASP A CA 1
ATOM 872 C C . ASP A 1 115 ? 0.050 10.293 7.542 1.00 76.69 115 ASP A C 1
ATOM 874 O O . ASP A 1 115 ? -0.142 9.148 7.951 1.00 76.69 115 ASP A O 1
ATOM 878 N N . SER A 1 116 ? -0.975 11.112 7.286 1.00 81.19 116 SER A N 1
ATOM 879 C CA . SER A 1 116 ? -2.376 10.714 7.493 1.00 81.19 116 SER A CA 1
ATOM 880 C C . SER A 1 116 ? -2.817 9.615 6.518 1.00 81.19 116 SER A C 1
ATOM 882 O O . SER A 1 116 ? -3.480 8.656 6.920 1.00 81.19 116 SER A O 1
ATOM 884 N N . ILE A 1 117 ? -2.397 9.703 5.252 1.00 81.62 117 ILE A N 1
ATOM 885 C CA . ILE A 1 117 ? -2.642 8.660 4.248 1.00 81.62 117 ILE A CA 1
ATOM 886 C C . ILE A 1 117 ? -1.935 7.362 4.662 1.00 81.62 117 ILE A C 1
ATOM 888 O O . ILE A 1 117 ? -2.572 6.311 4.701 1.00 81.62 117 ILE A O 1
ATOM 892 N N . ALA A 1 118 ? -0.660 7.425 5.056 1.00 82.25 118 ALA A N 1
ATOM 893 C CA . ALA A 1 118 ? 0.103 6.255 5.493 1.00 82.25 118 ALA A CA 1
ATOM 894 C C . ALA A 1 118 ? -0.513 5.573 6.728 1.00 82.25 118 ALA A C 1
ATOM 896 O O . ALA A 1 118 ? -0.632 4.347 6.764 1.00 82.25 118 ALA A O 1
ATOM 897 N N . LYS A 1 119 ? -0.983 6.352 7.712 1.00 82.50 119 LYS A N 1
ATOM 898 C CA . LYS A 1 119 ? -1.720 5.835 8.879 1.00 82.50 119 LYS A CA 1
ATOM 899 C C . LYS A 1 119 ? -3.017 5.138 8.484 1.00 82.50 119 LYS A C 1
ATOM 901 O O . LYS A 1 119 ? -3.319 4.077 9.022 1.00 82.50 119 LYS A O 1
ATOM 906 N N . THR A 1 120 ? -3.747 5.701 7.525 1.00 86.56 120 THR A N 1
ATOM 907 C CA . THR A 1 120 ? -4.980 5.102 6.993 1.00 86.56 120 THR A CA 1
ATOM 908 C C . THR A 1 120 ? -4.692 3.761 6.321 1.00 86.56 120 THR A C 1
ATOM 910 O O . THR A 1 120 ? -5.375 2.773 6.584 1.00 86.56 120 THR A O 1
ATOM 913 N N . MET A 1 121 ? -3.628 3.690 5.516 1.00 88.00 121 MET A N 1
ATOM 914 C CA . MET A 1 121 ? -3.173 2.444 4.893 1.00 88.00 121 MET A CA 1
ATOM 915 C C . MET A 1 121 ? -2.755 1.407 5.941 1.00 88.00 121 MET A C 1
ATOM 917 O O . MET A 1 121 ? -3.127 0.242 5.830 1.00 88.00 121 MET A O 1
ATOM 921 N N . TYR A 1 122 ? -2.007 1.820 6.970 1.00 86.44 122 TYR A N 1
ATOM 922 C CA . TYR A 1 122 ? -1.554 0.918 8.028 1.00 86.44 122 TYR A CA 1
ATOM 923 C C . TYR A 1 122 ? -2.736 0.338 8.812 1.00 86.44 122 TYR A C 1
ATOM 925 O O . TYR A 1 122 ? -2.820 -0.875 8.988 1.00 86.44 122 TYR A O 1
ATOM 933 N N . ALA A 1 123 ? -3.688 1.182 9.216 1.00 86.19 123 ALA A N 1
ATOM 934 C CA . ALA A 1 123 ? -4.889 0.747 9.923 1.00 86.19 123 ALA A CA 1
ATOM 935 C C . ALA A 1 123 ? -5.737 -0.238 9.099 1.00 86.19 123 ALA A C 1
ATOM 937 O O . ALA A 1 123 ? -6.341 -1.152 9.657 1.00 86.19 123 ALA A O 1
ATOM 938 N N . ALA A 1 124 ? -5.762 -0.087 7.771 1.00 90.38 124 ALA A N 1
ATOM 939 C CA . ALA A 1 124 ? -6.464 -1.001 6.871 1.00 90.38 124 ALA A CA 1
ATOM 940 C C . ALA A 1 124 ? -5.825 -2.404 6.824 1.00 90.38 124 ALA A C 1
ATOM 942 O O . ALA A 1 124 ? -6.535 -3.406 6.711 1.00 90.38 124 ALA A O 1
ATOM 943 N N . ILE A 1 125 ? -4.493 -2.492 6.926 1.00 89.75 125 ILE A N 1
ATOM 944 C CA . ILE A 1 125 ? -3.770 -3.771 6.857 1.00 89.75 125 ILE A CA 1
ATOM 945 C C . ILE A 1 125 ? -3.491 -4.407 8.221 1.00 89.75 125 ILE A C 1
ATOM 947 O O . ILE A 1 125 ? -3.182 -5.594 8.275 1.00 89.75 125 ILE A O 1
ATOM 951 N N . GLU A 1 126 ? -3.587 -3.646 9.313 1.00 88.62 126 GLU A N 1
ATOM 952 C CA . GLU A 1 126 ? -3.252 -4.090 10.670 1.00 88.62 126 GLU A CA 1
ATOM 953 C C . GLU A 1 126 ? -3.887 -5.440 11.062 1.00 88.62 126 GLU A C 1
ATOM 955 O O . GLU A 1 126 ? -3.150 -6.296 11.559 1.00 88.62 126 GLU A O 1
ATOM 960 N N . PRO A 1 127 ? -5.176 -5.725 10.768 1.00 89.31 127 PRO A N 1
ATOM 961 C CA . PRO A 1 127 ? -5.792 -7.019 11.093 1.00 89.31 127 PRO A CA 1
ATOM 962 C C . PRO A 1 127 ? -5.140 -8.230 10.409 1.00 89.31 127 PRO A C 1
ATOM 964 O O . PRO A 1 127 ? -5.333 -9.368 10.838 1.00 89.31 127 PRO A O 1
ATOM 967 N N . TRP A 1 128 ? -4.391 -7.992 9.333 1.00 89.00 128 TRP A N 1
ATOM 968 C CA . TRP A 1 128 ? -3.740 -9.005 8.504 1.00 89.00 128 TRP A CA 1
ATOM 969 C C . TRP A 1 128 ? -2.259 -9.178 8.846 1.00 89.00 128 TRP A C 1
ATOM 971 O O . TRP A 1 128 ? -1.607 -10.092 8.336 1.00 89.00 128 TRP A O 1
ATOM 981 N N . LEU A 1 129 ? -1.707 -8.310 9.698 1.00 86.00 129 LEU A N 1
ATOM 982 C CA . LEU A 1 129 ? -0.325 -8.421 10.135 1.00 86.00 129 LEU A CA 1
ATOM 983 C C . LEU A 1 129 ? -0.169 -9.602 11.110 1.00 86.00 129 LEU A C 1
ATOM 985 O O . LEU A 1 129 ? -1.040 -9.854 11.946 1.00 86.00 129 LEU A O 1
ATOM 989 N N . PRO A 1 130 ? 0.952 -10.343 11.055 1.00 78.00 130 PRO A N 1
ATOM 990 C CA . PRO A 1 130 ? 1.240 -11.365 12.054 1.00 78.00 130 PRO A CA 1
ATOM 991 C C . PRO A 1 130 ? 1.266 -10.743 13.462 1.00 78.00 130 PRO A C 1
ATOM 993 O O . PRO A 1 130 ? 1.973 -9.761 13.681 1.00 78.00 130 PRO A O 1
ATOM 996 N N . GLN A 1 131 ? 0.566 -11.342 14.437 1.00 62.03 131 GLN A N 1
ATOM 997 C CA . GLN A 1 131 ? 0.456 -10.850 15.830 1.00 62.03 131 GLN A CA 1
ATOM 998 C C . GLN A 1 131 ? 1.796 -10.647 16.576 1.00 62.03 131 GLN A C 1
ATOM 1000 O O . GLN A 1 131 ? 1.804 -10.105 17.673 1.00 62.03 131 GLN A O 1
ATOM 1005 N N . ALA A 1 132 ? 2.940 -11.032 16.001 1.00 47.09 132 ALA A N 1
ATOM 1006 C CA . ALA A 1 132 ? 4.263 -10.720 16.549 1.00 47.09 132 ALA A CA 1
ATOM 1007 C C . ALA A 1 132 ? 4.682 -9.242 16.367 1.00 47.09 132 ALA A C 1
ATOM 1009 O O . ALA A 1 132 ? 5.734 -8.844 16.854 1.00 47.09 132 ALA A O 1
ATOM 1010 N N . ALA A 1 133 ? 3.880 -8.420 15.683 1.00 46.56 133 ALA A N 1
ATOM 1011 C CA . ALA A 1 133 ? 4.127 -6.994 15.481 1.00 46.56 133 ALA A CA 1
ATOM 1012 C C . ALA A 1 133 ? 3.528 -6.107 16.595 1.00 46.56 133 ALA A C 1
ATOM 1014 O O . ALA A 1 133 ? 3.009 -5.029 16.308 1.00 46.56 133 ALA A O 1
ATOM 1015 N N . THR A 1 134 ? 3.582 -6.546 17.855 1.00 38.19 134 THR A N 1
ATOM 1016 C CA . THR A 1 134 ? 3.283 -5.691 19.013 1.00 38.19 134 THR A CA 1
ATOM 1017 C C . THR A 1 134 ? 4.309 -4.559 19.055 1.00 38.19 134 THR A C 1
ATOM 1019 O O . THR A 1 134 ? 5.512 -4.817 19.071 1.00 38.19 134 THR A O 1
ATOM 1022 N N . PHE A 1 135 ? 3.848 -3.305 19.063 1.00 41.41 135 PHE A N 1
ATOM 1023 C CA . PHE A 1 135 ? 4.706 -2.156 19.357 1.00 41.41 135 PHE A CA 1
ATOM 1024 C C . PHE A 1 135 ? 5.461 -2.421 20.668 1.00 41.41 135 PHE A C 1
ATOM 1026 O O . PHE A 1 135 ? 4.816 -2.805 21.647 1.00 41.41 135 PHE A O 1
ATOM 1033 N N . PRO A 1 136 ? 6.785 -2.204 20.753 1.00 36.31 136 PRO A N 1
ATOM 1034 C CA . PRO A 1 136 ? 7.415 -2.110 22.055 1.00 36.31 136 PRO A CA 1
ATOM 1035 C C . PRO A 1 136 ? 6.800 -0.900 22.763 1.00 36.31 136 PRO A C 1
ATOM 1037 O O . PRO A 1 136 ? 7.082 0.252 22.426 1.00 36.31 136 PRO A O 1
ATOM 1040 N N . SER A 1 137 ? 5.917 -1.161 23.727 1.00 33.97 137 SER A N 1
ATOM 1041 C CA . SER A 1 137 ? 5.544 -0.173 24.730 1.00 33.97 137 SER A CA 1
ATOM 1042 C C . SER A 1 137 ? 6.845 0.321 25.344 1.00 33.97 137 SER A C 1
ATOM 1044 O O . SER A 1 137 ? 7.609 -0.472 25.891 1.00 33.97 137 SER A O 1
ATOM 1046 N N . LYS A 1 138 ? 7.135 1.619 25.211 1.00 40.50 138 LYS A N 1
ATOM 1047 C CA . LYS A 1 138 ? 8.201 2.246 25.988 1.00 40.50 138 LYS A CA 1
ATOM 1048 C C . LYS A 1 138 ? 7.814 2.128 27.460 1.00 40.50 138 LYS A C 1
ATOM 1050 O O . LYS A 1 138 ? 7.069 2.959 27.971 1.00 40.50 138 LYS A O 1
ATOM 1055 N N . GLU A 1 139 ? 8.275 1.073 28.117 1.00 36.44 139 GLU A N 1
ATOM 1056 C CA . GLU A 1 139 ? 8.351 1.042 29.567 1.00 36.44 139 GLU A CA 1
ATOM 1057 C C . GLU A 1 139 ? 9.447 2.015 29.998 1.00 36.44 139 GLU A C 1
ATOM 1059 O O . GLU A 1 139 ? 10.566 2.006 29.484 1.00 36.44 139 GLU A O 1
ATOM 1064 N N . ASN A 1 140 ? 9.045 2.918 30.886 1.00 37.94 140 ASN A N 1
ATOM 1065 C CA . ASN A 1 140 ? 9.860 3.967 31.473 1.00 37.94 140 ASN A CA 1
ATOM 1066 C C . ASN A 1 140 ? 11.162 3.415 32.068 1.00 37.94 140 ASN A C 1
ATOM 1068 O O . ASN A 1 140 ? 11.150 2.447 32.830 1.00 37.94 140 ASN A O 1
ATOM 1072 N N . SER A 1 141 ? 12.265 4.115 31.819 1.00 38.62 141 SER A N 1
ATOM 1073 C CA . SER A 1 141 ? 13.411 4.204 32.728 1.00 38.62 141 SER A CA 1
ATOM 1074 C C . SER A 1 141 ? 14.018 5.593 32.621 1.00 38.62 141 SER A C 1
ATOM 1076 O O . SER A 1 141 ? 14.145 6.081 31.475 1.00 38.62 141 SER A O 1
#

Foldseek 3Di:
DFDFLLAVDQDLVSLLVLLLCLLVVFPDDDPLSVLLRLVRSLLSPCCHPNHPVVTLQVVLCLLCVVDVVDDDDPQDADDPVVLLVSLCSVPVPCSVVSCPPSVVCLHVNDSVSVNVSSVSSNRSSVVRHDPVPDDPDPDDD

pLDDT: mean 74.96, std 17.31, range [33.25, 93.94]